Protein AF-A0A8B5VE55-F1 (afdb_monomer_lite)

Organism: Mannheimia haemolytica (NCBI:txid75985)

Radius of gyration: 16.13 Å; chains: 1; bounding box: 34×22×47 Å

Sequence (83 aa):
SGPSNRPTLTLSNLFGLVTGIANQFDECIGAIVRRHQVYAQYLDAVNFAGGNAKADPNQEIISHFVIEQLSSLTRETATFTLA

pLDDT: mean 94.19, std 10.09, range [48.16, 98.5]

Structure (mmCIF, N/CA/C/O backbone):
data_AF-A0A8B5VE55-F1
#
_entry.id   AF-A0A8B5VE55-F1
#
loop_
_atom_site.group_PDB
_atom_site.id
_atom_site.type_symbol
_atom_site.label_atom_id
_atom_site.label_alt_id
_atom_site.label_comp_id
_atom_site.label_asym_id
_atom_site.label_entity_id
_atom_site.label_seq_id
_atom_site.pdbx_PDB_ins_code
_atom_site.Cartn_x
_atom_site.Cartn_y
_atom_site.Cartn_z
_atom_site.occupancy
_atom_site.B_iso_or_equiv
_atom_site.auth_seq_id
_atom_site.auth_comp_id
_atom_site.auth_asym_id
_atom_site.auth_atom_id
_atom_site.pdbx_PDB_model_num
ATOM 1 N N . SER A 1 1 ? 12.863 12.799 20.848 1.00 48.16 1 SER A N 1
ATOM 2 C CA . SER A 1 1 ? 11.463 12.726 20.391 1.00 48.16 1 SER A CA 1
ATOM 3 C C . SER A 1 1 ? 11.456 12.844 18.878 1.00 48.16 1 SER A C 1
ATOM 5 O O . SER A 1 1 ? 11.485 13.953 18.366 1.00 48.16 1 SER A O 1
ATOM 7 N N . GLY A 1 2 ? 11.597 11.727 18.160 1.00 52.47 2 GLY A N 1
ATOM 8 C CA . GLY A 1 2 ? 11.571 11.747 16.692 1.00 52.47 2 GLY A CA 1
ATOM 9 C C . GLY A 1 2 ? 10.126 11.866 16.201 1.00 52.47 2 GLY A C 1
ATOM 10 O O . GLY A 1 2 ? 9.245 11.328 16.875 1.00 52.47 2 GLY A O 1
ATOM 11 N N . PRO A 1 3 ? 9.850 12.573 15.092 1.00 50.12 3 PRO A N 1
ATOM 12 C CA . PRO A 1 3 ? 8.507 12.625 14.536 1.00 50.12 3 PRO A CA 1
ATOM 13 C C . PRO A 1 3 ? 8.048 11.196 14.252 1.00 50.12 3 PRO A C 1
ATOM 15 O O . PRO A 1 3 ? 8.754 10.423 13.606 1.00 50.12 3 PRO A O 1
ATOM 18 N N . SER A 1 4 ? 6.886 10.836 14.789 1.00 57.97 4 SER A N 1
ATOM 19 C CA . SER A 1 4 ? 6.230 9.577 14.469 1.00 57.97 4 SER A CA 1
ATOM 20 C C . SER A 1 4 ? 6.020 9.538 12.957 1.00 57.97 4 SER A C 1
ATOM 22 O O . SER A 1 4 ? 5.190 10.283 12.439 1.00 57.97 4 SER A O 1
ATOM 24 N N . ASN A 1 5 ? 6.780 8.708 12.241 1.00 70.25 5 ASN A N 1
ATOM 25 C CA . ASN A 1 5 ? 6.562 8.453 10.822 1.00 70.25 5 ASN A CA 1
ATOM 26 C C . ASN A 1 5 ? 5.308 7.579 10.692 1.00 70.25 5 ASN A C 1
ATOM 28 O O . ASN A 1 5 ? 5.419 6.374 10.515 1.00 70.25 5 ASN A O 1
ATOM 32 N N . ARG A 1 6 ? 4.128 8.186 10.873 1.00 85.31 6 ARG A N 1
ATOM 33 C CA . ARG A 1 6 ? 2.810 7.561 10.695 1.00 85.31 6 ARG A CA 1
ATOM 34 C C . ARG A 1 6 ? 2.244 7.987 9.343 1.00 85.31 6 ARG A C 1
ATOM 36 O O . ARG A 1 6 ? 1.524 8.988 9.281 1.00 85.31 6 ARG A O 1
ATOM 43 N N . PRO A 1 7 ? 2.630 7.325 8.240 1.00 94.00 7 PRO A N 1
ATOM 44 C CA . PRO A 1 7 ? 2.081 7.652 6.940 1.00 94.00 7 PRO A CA 1
ATOM 45 C C . PRO A 1 7 ? 0.597 7.297 6.877 1.00 94.00 7 PRO A C 1
ATOM 47 O O . PRO A 1 7 ? 0.073 6.512 7.668 1.00 94.00 7 PRO A O 1
ATOM 50 N N . THR A 1 8 ? -0.077 7.885 5.896 1.00 96.00 8 THR A N 1
ATOM 51 C CA . THR A 1 8 ? -1.472 7.581 5.590 1.00 96.00 8 THR A CA 1
ATOM 52 C C . THR A 1 8 ? -1.574 6.882 4.241 1.00 96.00 8 THR A C 1
ATOM 54 O O . THR A 1 8 ? -0.828 7.188 3.309 1.00 96.00 8 THR A O 1
ATOM 57 N N . LEU A 1 9 ? -2.505 5.936 4.137 1.00 97.12 9 LEU A N 1
ATOM 58 C CA . LEU A 1 9 ? -2.907 5.305 2.883 1.00 97.12 9 LEU A CA 1
ATOM 59 C C . LEU A 1 9 ? -4.364 5.664 2.609 1.00 97.12 9 LEU A C 1
ATOM 61 O O . LEU A 1 9 ? -5.247 5.234 3.346 1.00 97.12 9 LEU A O 1
ATOM 65 N N . THR A 1 10 ? -4.615 6.422 1.543 1.00 97.94 10 THR A N 1
ATOM 66 C CA . THR A 1 10 ? -5.974 6.740 1.090 1.00 97.94 10 THR A CA 1
ATOM 67 C C . THR A 1 10 ? -6.285 5.961 -0.178 1.00 97.94 10 THR A C 1
ATOM 69 O O . THR A 1 10 ? -5.569 6.072 -1.173 1.00 97.94 10 THR A O 1
ATOM 72 N N . LEU A 1 11 ? -7.360 5.182 -0.143 1.00 97.50 11 LEU A N 1
ATOM 73 C CA . LEU A 1 11 ? -7.850 4.376 -1.256 1.00 97.50 11 LEU A CA 1
ATOM 74 C C . LEU A 1 11 ? -9.191 4.920 -1.741 1.00 97.50 11 LEU A C 1
ATOM 76 O O . LEU A 1 11 ? -9.990 5.417 -0.946 1.00 97.50 11 LEU A O 1
ATOM 80 N N . SER A 1 12 ? -9.466 4.778 -3.039 1.00 98.00 12 SER A N 1
ATOM 81 C CA . SER A 1 12 ? -10.830 4.953 -3.530 1.00 98.00 12 SER A CA 1
ATOM 82 C C . SER A 1 12 ? -11.712 3.839 -2.977 1.00 98.00 12 SER A C 1
ATOM 84 O O . SER A 1 12 ? -11.333 2.670 -2.971 1.00 98.00 12 SER A O 1
ATOM 86 N N . ASN A 1 13 ? -12.900 4.219 -2.533 1.00 97.94 13 ASN A N 1
ATOM 87 C CA . ASN A 1 13 ? -13.951 3.316 -2.098 1.00 97.94 13 ASN A CA 1
ATOM 88 C C . ASN A 1 13 ? -15.197 3.430 -2.988 1.00 97.94 13 ASN A C 1
ATOM 90 O O . ASN A 1 13 ? -16.289 3.024 -2.590 1.00 97.94 13 ASN A O 1
ATOM 94 N N . LEU A 1 14 ? -15.051 3.964 -4.208 1.00 94.25 14 LEU A N 1
ATOM 95 C CA . LEU A 1 14 ? -16.128 3.908 -5.191 1.00 94.25 14 LEU A CA 1
ATOM 96 C C . LEU A 1 14 ? -16.529 2.434 -5.366 1.00 94.25 14 LEU A C 1
ATOM 98 O O . LEU A 1 14 ? -15.674 1.567 -5.523 1.00 94.25 14 LEU A O 1
ATOM 102 N N . PHE A 1 15 ? -17.832 2.159 -5.267 1.00 94.81 15 PHE A N 1
ATOM 103 C CA . PHE A 1 15 ? -18.435 0.812 -5.243 1.00 94.81 15 PHE A CA 1
ATOM 104 C C . PHE A 1 15 ? -18.318 0.020 -3.926 1.00 94.81 15 PHE A C 1
ATOM 106 O O . PHE A 1 15 ? -18.760 -1.124 -3.873 1.00 94.81 15 PHE A O 1
ATOM 113 N N . GLY A 1 16 ? -17.811 0.619 -2.844 1.00 96.56 16 GLY A N 1
ATOM 114 C CA . GLY A 1 16 ? -17.865 0.039 -1.495 1.00 96.56 16 GLY A CA 1
ATOM 115 C C . GLY A 1 16 ? -16.925 -1.147 -1.261 1.00 96.56 16 GLY A C 1
ATOM 116 O O . GLY A 1 16 ? -17.115 -1.889 -0.297 1.00 96.56 16 GLY A O 1
ATOM 117 N N . LEU A 1 17 ? -15.919 -1.342 -2.121 1.00 96.94 17 LEU A N 1
ATOM 118 C CA . LEU A 1 17 ? -14.974 -2.455 -2.005 1.00 96.94 17 LEU A CA 1
ATOM 119 C C . LEU A 1 17 ? -14.221 -2.428 -0.669 1.00 96.94 17 LEU A C 1
ATOM 121 O O . LEU A 1 17 ? -14.173 -3.438 0.030 1.00 96.94 17 LEU A O 1
ATOM 125 N N . VAL A 1 18 ? -13.665 -1.275 -0.290 1.00 98.00 18 VAL A N 1
ATOM 126 C CA . VAL A 1 18 ? -12.908 -1.141 0.963 1.00 98.00 18 VAL A CA 1
ATOM 127 C C . VAL A 1 18 ? -13.833 -1.294 2.168 1.00 98.00 18 VAL A C 1
ATOM 129 O O . VAL A 1 18 ? -13.433 -1.902 3.153 1.00 98.00 18 VAL A O 1
ATOM 132 N N . THR A 1 19 ? -15.090 -0.842 2.076 1.00 98.50 19 THR A N 1
ATOM 133 C CA . THR A 1 19 ? -16.111 -1.110 3.106 1.00 98.50 19 THR A CA 1
ATOM 134 C C . THR A 1 19 ? -16.334 -2.609 3.306 1.00 98.50 19 THR A C 1
ATOM 136 O O . THR A 1 19 ? -16.367 -3.072 4.443 1.00 98.50 19 THR A O 1
ATOM 139 N N . GLY A 1 20 ? -16.464 -3.380 2.221 1.00 98.19 20 GLY A N 1
ATOM 140 C CA . GLY A 1 20 ? -16.615 -4.835 2.300 1.00 98.19 20 GLY A CA 1
ATOM 141 C C . GLY A 1 20 ? -15.415 -5.512 2.964 1.00 98.19 20 GLY A C 1
ATOM 142 O O . GLY A 1 20 ? -15.595 -6.331 3.860 1.00 98.19 20 GLY A O 1
ATOM 143 N N . ILE A 1 21 ? -14.199 -5.116 2.578 1.00 97.88 21 ILE A N 1
ATOM 144 C CA . ILE A 1 21 ? -12.951 -5.641 3.151 1.00 97.88 21 ILE A CA 1
ATOM 145 C C . ILE A 1 21 ? -12.851 -5.288 4.642 1.00 97.88 21 ILE A C 1
ATOM 147 O O . ILE A 1 21 ? -12.622 -6.171 5.463 1.00 97.88 21 ILE A O 1
ATOM 151 N N . ALA A 1 22 ? -13.071 -4.025 5.013 1.00 97.75 22 ALA A N 1
ATOM 152 C CA . ALA A 1 22 ? -13.003 -3.583 6.405 1.00 97.75 22 ALA A CA 1
ATOM 153 C C . ALA A 1 22 ? -14.007 -4.330 7.299 1.00 97.75 22 ALA A C 1
ATOM 155 O O . ALA A 1 22 ? -13.643 -4.755 8.389 1.00 97.75 22 ALA A O 1
ATOM 156 N N . ASN A 1 23 ? -15.234 -4.559 6.818 1.00 97.88 23 ASN A N 1
ATOM 157 C CA . ASN A 1 23 ? -16.241 -5.333 7.550 1.00 97.88 23 ASN A CA 1
ATOM 158 C C . ASN A 1 23 ? -15.873 -6.818 7.697 1.00 97.88 23 ASN A C 1
ATOM 160 O O . ASN A 1 23 ? -16.290 -7.454 8.660 1.00 97.88 23 ASN A O 1
ATOM 164 N N . GLN A 1 24 ? -15.147 -7.388 6.733 1.00 98.38 24 GLN A N 1
ATOM 165 C CA . GLN A 1 24 ? -14.771 -8.802 6.748 1.00 98.38 24 GLN A CA 1
ATOM 166 C C . GLN A 1 24 ? -13.534 -9.085 7.612 1.00 98.38 24 GLN A C 1
ATOM 168 O O . GLN A 1 24 ? -13.397 -10.198 8.117 1.00 98.38 24 GLN A O 1
ATOM 173 N N . PHE A 1 25 ? -12.633 -8.110 7.754 1.00 97.81 25 PHE A N 1
ATOM 174 C CA . PHE A 1 25 ? -11.299 -8.308 8.328 1.00 97.81 25 PHE A CA 1
ATOM 175 C C . PHE A 1 25 ? -10.987 -7.345 9.476 1.00 97.81 25 PHE A C 1
ATOM 177 O O . PHE A 1 25 ? -9.861 -6.860 9.564 1.00 97.81 25 PHE A O 1
ATOM 184 N N . ASP A 1 26 ? -11.976 -7.039 10.319 1.00 97.31 26 ASP A N 1
ATOM 185 C CA . ASP A 1 26 ? -11.803 -6.208 11.520 1.00 97.31 26 ASP A CA 1
ATOM 186 C C . ASP A 1 26 ? -11.057 -4.896 11.221 1.00 97.31 26 ASP A C 1
ATOM 188 O O . ASP A 1 26 ? -9.999 -4.605 11.778 1.00 97.31 26 ASP A O 1
ATOM 192 N N . GLU A 1 27 ? -11.563 -4.134 10.246 1.00 97.75 27 GLU A N 1
ATOM 193 C CA . GLU A 1 27 ? -10.986 -2.863 9.778 1.00 97.75 27 GLU A CA 1
ATOM 194 C C . GLU A 1 27 ? -9.550 -2.970 9.234 1.00 97.75 27 GLU A C 1
ATOM 196 O O . GLU A 1 27 ? -8.877 -1.964 9.008 1.00 97.75 27 GLU A O 1
ATOM 201 N N . CYS A 1 28 ? -9.100 -4.193 8.944 1.00 97.88 28 CYS A N 1
ATOM 202 C CA . CYS A 1 28 ? -7.753 -4.538 8.493 1.00 97.88 28 CYS A CA 1
ATOM 203 C C . CYS A 1 28 ? -6.652 -4.222 9.517 1.00 97.88 28 CYS A C 1
ATOM 205 O O . CYS A 1 28 ? -5.486 -4.116 9.131 1.00 97.88 28 CYS A O 1
ATOM 207 N N . ILE A 1 29 ? -6.980 -4.069 10.803 1.00 97.88 29 ILE A N 1
ATOM 208 C CA . ILE A 1 29 ? -5.985 -3.784 11.844 1.00 97.88 29 ILE A CA 1
ATOM 209 C C . ILE A 1 29 ? -4.942 -4.907 11.891 1.00 97.88 29 ILE A C 1
ATOM 211 O O . ILE A 1 29 ? -5.270 -6.091 11.914 1.00 97.88 29 ILE A O 1
ATOM 215 N N . GLY A 1 30 ? -3.661 -4.540 11.883 1.00 97.19 30 GLY A N 1
ATOM 216 C CA . GLY A 1 30 ? -2.551 -5.493 11.847 1.00 97.19 30 GLY A CA 1
ATOM 217 C C . GLY A 1 30 ? -2.172 -5.985 10.445 1.00 97.19 30 GLY A C 1
ATOM 218 O O . GLY A 1 30 ? -1.150 -6.660 10.302 1.00 97.19 30 GLY A O 1
ATOM 219 N N . ALA A 1 31 ? -2.932 -5.645 9.398 1.00 97.88 31 ALA A N 1
ATOM 220 C CA . ALA A 1 31 ? -2.573 -6.003 8.028 1.00 97.88 31 ALA A CA 1
ATOM 221 C C . ALA A 1 31 ? -1.299 -5.277 7.568 1.00 97.88 31 ALA A C 1
ATOM 223 O O . ALA A 1 31 ? -1.017 -4.149 7.975 1.00 97.88 31 ALA A O 1
ATOM 224 N N . ILE A 1 32 ? -0.536 -5.919 6.681 1.00 97.38 32 ILE A N 1
ATOM 225 C CA . ILE A 1 32 ? 0.735 -5.387 6.180 1.00 97.38 32 ILE A CA 1
ATOM 226 C C . ILE A 1 32 ? 0.524 -4.612 4.880 1.00 97.38 32 ILE A C 1
ATOM 228 O O . ILE A 1 32 ? 0.053 -5.162 3.883 1.00 97.38 32 ILE A O 1
ATOM 232 N N . VAL A 1 33 ? 0.975 -3.359 4.854 1.00 97.12 33 VAL A N 1
ATOM 23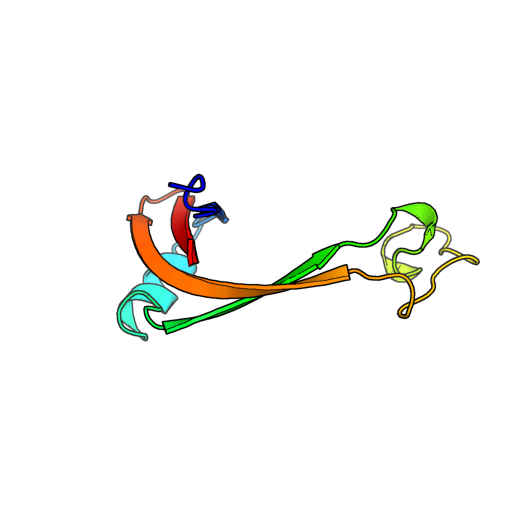3 C CA . VAL A 1 33 ? 1.111 -2.550 3.640 1.00 97.12 33 VAL A CA 1
ATOM 234 C C . VAL A 1 33 ? 2.564 -2.597 3.180 1.00 97.12 33 VAL A C 1
ATOM 236 O O . VAL A 1 33 ? 3.461 -2.080 3.846 1.00 97.12 33 VAL A O 1
ATOM 239 N N . ARG A 1 34 ? 2.807 -3.201 2.013 1.00 97.00 34 ARG A N 1
ATOM 240 C CA . ARG A 1 34 ? 4.115 -3.175 1.343 1.00 97.00 34 ARG A CA 1
ATOM 241 C C . ARG A 1 34 ? 4.144 -2.061 0.309 1.00 97.00 34 ARG A C 1
ATOM 243 O O . ARG A 1 34 ? 3.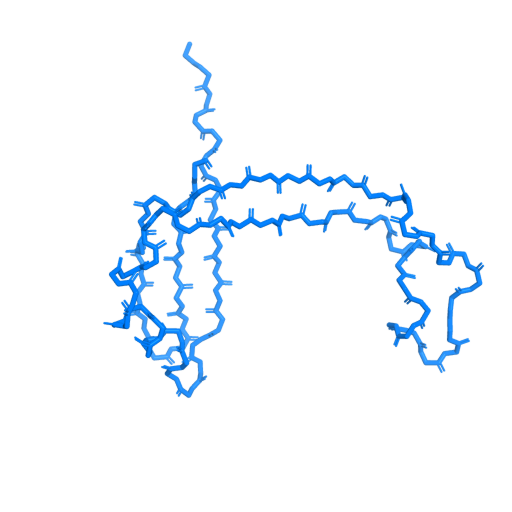361 -2.073 -0.637 1.00 97.00 34 ARG A O 1
ATOM 250 N N . ARG A 1 35 ? 5.053 -1.103 0.478 1.00 95.38 35 ARG A N 1
ATOM 251 C CA . ARG A 1 35 ? 5.272 -0.001 -0.462 1.00 95.38 35 ARG A CA 1
ATOM 252 C C . ARG A 1 35 ? 6.538 -0.265 -1.263 1.00 95.38 35 ARG A C 1
ATOM 254 O O . ARG A 1 35 ? 7.628 -0.256 -0.699 1.00 95.38 35 ARG A O 1
ATOM 261 N N . HIS A 1 36 ? 6.371 -0.441 -2.566 1.00 95.19 36 HIS A N 1
ATOM 262 C CA . HIS A 1 36 ? 7.457 -0.553 -3.533 1.00 95.19 36 HIS A CA 1
ATOM 263 C C . HIS A 1 36 ? 7.675 0.821 -4.174 1.00 95.19 36 HIS A C 1
ATOM 265 O O . HIS A 1 36 ? 6.768 1.369 -4.802 1.00 95.19 36 HIS A O 1
ATOM 271 N N . GLN A 1 37 ? 8.845 1.422 -3.967 1.00 95.44 37 GLN A N 1
ATOM 272 C CA . GLN A 1 37 ? 9.213 2.692 -4.586 1.00 95.44 37 GLN A CA 1
ATOM 273 C C . GLN A 1 37 ? 10.270 2.443 -5.661 1.00 95.44 37 GLN A C 1
ATOM 275 O O . GLN A 1 37 ? 11.378 2.015 -5.353 1.00 95.44 37 GLN A O 1
ATOM 280 N N . VAL A 1 38 ? 9.923 2.755 -6.908 1.00 96.12 38 VAL A N 1
ATOM 281 C CA . VAL A 1 38 ? 10.747 2.507 -8.099 1.00 96.12 38 VAL A CA 1
ATOM 282 C C . VAL A 1 38 ? 10.925 3.825 -8.846 1.00 96.12 38 VAL A C 1
ATOM 284 O O . VAL A 1 38 ? 9.959 4.571 -9.030 1.00 96.12 38 VAL A O 1
ATOM 287 N N . TYR A 1 39 ? 12.147 4.148 -9.279 1.00 96.12 39 TYR A N 1
ATOM 288 C CA . TYR A 1 39 ? 12.343 5.295 -10.171 1.00 96.12 39 TYR A CA 1
ATOM 289 C C . TYR A 1 39 ? 11.644 5.025 -11.502 1.00 96.12 39 TYR A C 1
ATOM 291 O O . TYR A 1 39 ? 11.825 3.960 -12.080 1.00 96.12 39 TYR A O 1
ATOM 299 N N . ALA A 1 40 ? 10.896 6.001 -12.023 1.00 95.19 40 ALA A N 1
ATOM 300 C CA . ALA A 1 40 ? 10.017 5.802 -13.180 1.00 95.19 40 ALA A CA 1
ATOM 301 C C . ALA A 1 40 ? 10.701 5.143 -14.395 1.00 95.19 40 ALA A C 1
ATOM 303 O O . ALA A 1 40 ? 10.079 4.348 -15.090 1.00 95.19 40 ALA A O 1
ATOM 304 N N . GLN A 1 41 ? 11.991 5.422 -14.623 1.00 95.62 41 GLN A N 1
ATOM 305 C CA . GLN A 1 41 ? 12.765 4.821 -15.714 1.00 95.62 41 GLN A CA 1
ATOM 306 C C . GLN A 1 41 ? 12.968 3.301 -15.595 1.00 95.62 41 GLN A C 1
ATOM 308 O O . GLN A 1 41 ? 13.272 2.672 -16.601 1.00 95.62 41 GLN A O 1
ATOM 313 N N . TYR A 1 42 ? 12.818 2.720 -14.403 1.00 97.38 42 TYR A N 1
ATOM 314 C CA . TYR A 1 42 ? 12.997 1.289 -14.134 1.00 97.38 42 TYR A CA 1
ATOM 315 C C . TYR A 1 42 ? 11.670 0.540 -13.929 1.00 97.38 42 TYR A C 1
ATOM 317 O O . TYR A 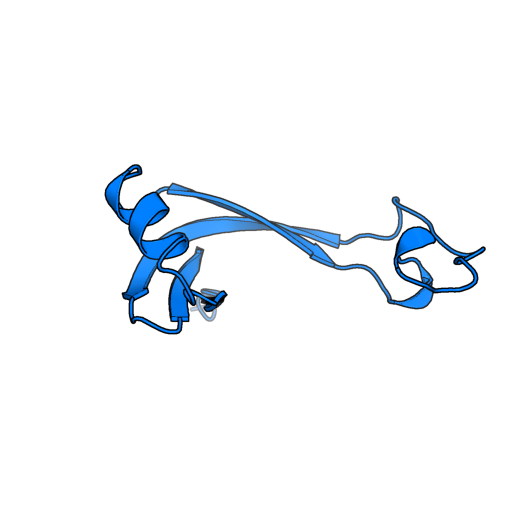1 42 ? 11.691 -0.663 -13.695 1.00 97.38 42 TYR A O 1
ATOM 325 N N . LEU A 1 43 ? 10.519 1.219 -14.038 1.00 96.50 43 LEU A N 1
ATOM 326 C CA . LEU A 1 43 ? 9.200 0.582 -13.929 1.00 96.50 43 LEU A CA 1
ATOM 327 C C . LEU A 1 43 ? 8.987 -0.489 -15.005 1.00 96.50 43 LEU A C 1
ATOM 329 O O . LEU A 1 43 ? 9.528 -0.385 -16.109 1.00 96.50 43 LEU A O 1
ATOM 333 N N . ASP A 1 44 ? 8.129 -1.465 -14.701 1.00 95.38 44 ASP A N 1
ATOM 334 C CA . ASP A 1 44 ? 7.844 -2.586 -15.598 1.00 95.38 44 ASP A CA 1
ATOM 335 C C . ASP A 1 44 ? 7.434 -2.131 -16.997 1.00 95.38 44 ASP A C 1
ATOM 337 O O . ASP A 1 44 ? 6.664 -1.181 -17.168 1.00 95.38 44 ASP A O 1
ATOM 341 N N . ALA A 1 45 ? 7.902 -2.867 -18.007 1.00 96.44 45 ALA A N 1
ATOM 342 C CA . ALA A 1 45 ? 7.650 -2.556 -19.409 1.00 96.44 45 ALA A CA 1
ATOM 343 C C . ALA A 1 45 ? 6.156 -2.426 -19.741 1.00 96.44 45 ALA A C 1
ATOM 345 O O . ALA A 1 45 ? 5.785 -1.553 -20.520 1.00 96.44 45 ALA A O 1
ATOM 346 N N . VAL A 1 46 ? 5.297 -3.232 -19.112 1.00 96.31 46 VAL A N 1
ATOM 347 C CA . VAL A 1 46 ? 3.840 -3.226 -19.343 1.00 96.31 46 VAL A CA 1
ATOM 348 C C . VAL A 1 46 ? 3.156 -1.912 -18.958 1.00 96.31 46 VAL A C 1
ATOM 350 O O . VAL A 1 46 ? 2.057 -1.642 -19.432 1.00 96.31 46 VAL A O 1
ATOM 353 N N . ASN A 1 47 ? 3.804 -1.072 -18.144 1.00 93.81 47 ASN A N 1
ATOM 354 C CA . ASN A 1 47 ? 3.278 0.240 -17.769 1.00 93.81 47 ASN A CA 1
ATOM 355 C C . ASN A 1 47 ? 3.376 1.274 -18.909 1.00 93.81 47 ASN A C 1
ATOM 357 O O . ASN A 1 47 ? 2.830 2.370 -18.787 1.00 93.81 47 ASN A O 1
ATOM 361 N N . PHE A 1 48 ? 4.062 0.954 -20.013 1.00 95.75 48 PHE A N 1
ATOM 362 C CA . PHE A 1 48 ? 4.311 1.863 -21.131 1.00 95.75 48 PHE A CA 1
ATOM 363 C C . PHE A 1 48 ? 3.822 1.250 -22.448 1.00 95.75 48 PHE A C 1
ATOM 365 O O . PHE A 1 48 ? 4.128 0.103 -22.759 1.00 95.75 48 PHE A O 1
ATOM 372 N N . ALA A 1 49 ? 3.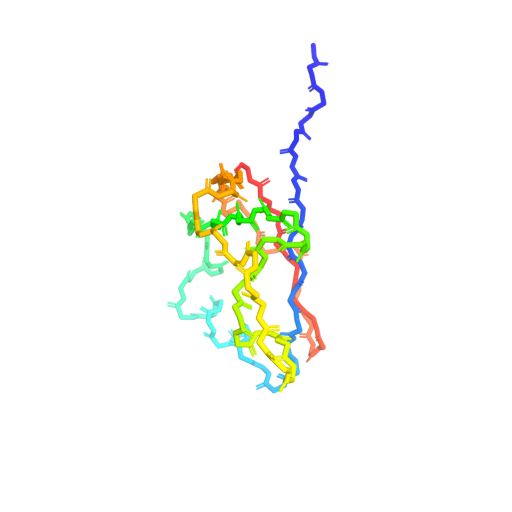120 2.035 -23.273 1.00 94.88 49 ALA A N 1
ATOM 373 C CA . ALA A 1 49 ? 2.525 1.561 -24.531 1.00 94.88 49 ALA A CA 1
ATOM 374 C C . ALA A 1 49 ? 3.538 0.952 -25.528 1.00 94.88 49 ALA A C 1
ATOM 376 O O . ALA A 1 49 ? 3.163 0.125 -26.353 1.00 94.88 49 ALA A O 1
ATOM 377 N N . GLY A 1 50 ? 4.815 1.348 -25.450 1.00 94.88 50 GLY A N 1
ATOM 378 C CA . GLY A 1 50 ? 5.915 0.801 -26.257 1.00 94.88 50 GLY A CA 1
ATOM 379 C C . GLY A 1 50 ? 6.888 -0.092 -25.479 1.00 94.88 50 GLY A C 1
ATOM 380 O O . GLY A 1 50 ? 7.959 -0.406 -25.993 1.00 94.88 50 GLY A O 1
ATOM 381 N N . GLY A 1 51 ? 6.557 -0.470 -24.244 1.00 96.62 51 GLY A N 1
ATOM 382 C CA . GLY A 1 51 ? 7.477 -1.149 -23.338 1.00 96.62 51 GLY A CA 1
ATOM 383 C C . GLY A 1 51 ? 8.468 -0.205 -22.648 1.00 96.62 51 GLY A C 1
ATOM 384 O O . GLY A 1 51 ? 8.487 1.006 -22.872 1.00 96.62 51 GLY A O 1
ATOM 385 N N . ASN A 1 52 ? 9.330 -0.786 -21.814 1.00 97.69 52 ASN A N 1
ATOM 386 C CA . ASN A 1 52 ? 10.455 -0.099 -21.188 1.00 97.69 52 ASN A CA 1
ATOM 387 C C . ASN A 1 52 ? 11.688 -1.008 -21.202 1.00 97.69 52 ASN A C 1
ATOM 389 O O . ASN A 1 52 ? 11.769 -1.962 -20.433 1.00 97.69 52 ASN A O 1
ATOM 393 N N . ALA A 1 53 ? 12.664 -0.703 -22.059 1.00 97.56 53 ALA A N 1
ATOM 394 C CA . ALA A 1 53 ? 13.909 -1.470 -22.157 1.00 97.56 53 ALA A CA 1
ATOM 395 C C . ALA A 1 53 ? 14.804 -1.348 -20.912 1.00 97.56 53 ALA A C 1
ATOM 397 O O . ALA A 1 53 ? 15.721 -2.142 -20.73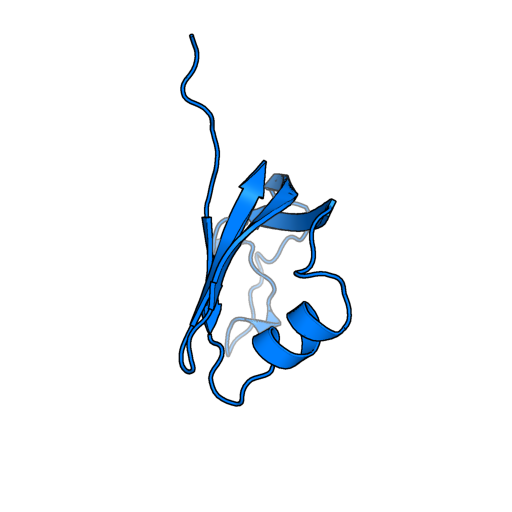3 1.00 97.56 53 ALA A O 1
ATOM 398 N N . LYS A 1 54 ? 14.553 -0.340 -20.071 1.00 97.44 54 LYS A N 1
ATOM 399 C CA . LYS A 1 54 ? 15.252 -0.129 -18.805 1.00 97.44 54 LYS A CA 1
ATOM 400 C C . LYS A 1 54 ? 14.501 -0.734 -17.618 1.00 97.44 54 LYS A C 1
ATOM 402 O O . LYS A 1 54 ? 14.944 -0.518 -16.503 1.00 97.44 54 LYS A O 1
ATOM 407 N N . ALA A 1 55 ? 13.381 -1.435 -17.817 1.00 97.12 55 ALA A N 1
ATOM 408 C CA . ALA A 1 55 ? 12.666 -2.074 -16.714 1.00 97.12 55 ALA A CA 1
ATOM 409 C C . ALA A 1 55 ? 13.624 -2.975 -15.916 1.00 97.12 55 ALA A C 1
ATOM 411 O O . ALA A 1 55 ? 14.293 -3.830 -16.498 1.00 97.12 55 ALA A O 1
ATOM 412 N N . ASP A 1 56 ? 13.700 -2.769 -14.603 1.00 96.88 56 ASP A N 1
ATOM 413 C CA . ASP A 1 56 ? 14.567 -3.548 -13.721 1.00 96.88 56 ASP A CA 1
ATOM 414 C C . ASP A 1 56 ? 13.867 -3.755 -12.370 1.00 96.88 56 ASP A C 1
ATOM 416 O O . ASP A 1 56 ? 13.792 -2.814 -11.573 1.00 96.88 56 ASP A O 1
ATOM 420 N N . PRO A 1 57 ? 13.370 -4.973 -12.083 1.00 91.19 57 PRO A N 1
ATOM 421 C CA . PRO A 1 57 ? 12.663 -5.261 -10.838 1.00 91.19 57 PRO A CA 1
ATOM 422 C C . PRO A 1 57 ? 13.560 -5.153 -9.597 1.00 91.19 57 PRO A C 1
ATOM 424 O O . PRO A 1 57 ? 13.047 -5.087 -8.486 1.00 91.19 57 PRO A O 1
ATOM 427 N N . ASN A 1 58 ? 14.889 -5.112 -9.752 1.00 95.31 58 ASN A N 1
ATOM 428 C CA . ASN A 1 58 ? 15.812 -4.957 -8.626 1.00 95.31 58 ASN A CA 1
ATOM 429 C C . ASN A 1 58 ? 16.020 -3.486 -8.225 1.00 95.31 58 ASN A C 1
ATOM 431 O O . ASN A 1 58 ? 16.610 -3.216 -7.180 1.00 95.31 58 ASN A O 1
ATOM 435 N N . GLN A 1 59 ? 15.568 -2.522 -9.039 1.00 96.31 59 GLN A N 1
ATOM 436 C CA . GLN A 1 59 ? 15.700 -1.084 -8.768 1.00 96.31 59 GLN A CA 1
ATOM 437 C C . GLN A 1 59 ? 14.536 -0.563 -7.921 1.00 96.31 59 GLN A C 1
ATOM 439 O O . GLN A 1 59 ? 13.820 0.364 -8.312 1.00 96.31 59 GLN A O 1
ATOM 444 N N . GLU A 1 60 ? 14.362 -1.148 -6.739 1.00 96.31 60 GLU A N 1
ATOM 445 C CA . GLU A 1 60 ? 13.282 -0.798 -5.825 1.00 96.31 60 GLU A CA 1
ATOM 446 C C . GLU A 1 60 ? 13.740 -0.568 -4.384 1.00 96.31 60 GLU A C 1
ATOM 448 O O . GLU A 1 60 ? 14.703 -1.154 -3.891 1.00 96.31 60 GLU A O 1
ATOM 453 N N . ILE A 1 61 ? 13.000 0.292 -3.688 1.00 96.50 61 ILE A N 1
ATOM 454 C CA . ILE A 1 61 ? 13.055 0.434 -2.235 1.00 96.50 61 ILE A CA 1
ATOM 455 C C . ILE A 1 61 ? 11.741 -0.106 -1.681 1.00 96.50 61 ILE A C 1
ATOM 457 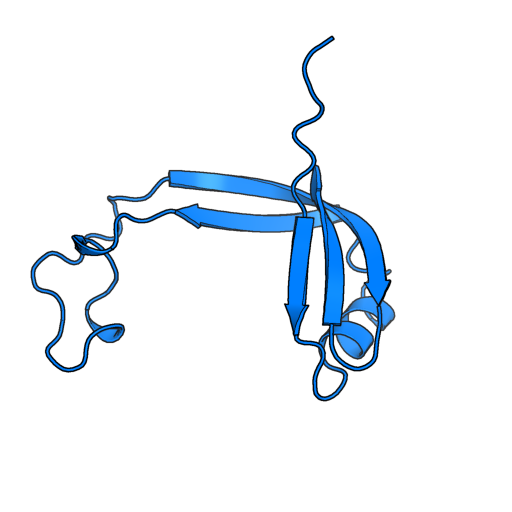O O . ILE A 1 61 ? 10.675 0.452 -1.956 1.00 96.50 61 ILE A O 1
ATOM 461 N N . ILE A 1 62 ? 11.822 -1.168 -0.880 1.00 95.81 62 ILE A N 1
ATOM 462 C CA . ILE A 1 62 ? 10.659 -1.775 -0.229 1.00 95.81 62 ILE A CA 1
ATOM 463 C C . ILE A 1 62 ? 10.541 -1.244 1.200 1.00 95.81 62 ILE A C 1
ATOM 465 O O . ILE A 1 62 ? 11.482 -1.317 1.988 1.00 95.81 62 ILE A O 1
ATOM 469 N N . SER A 1 63 ? 9.365 -0.737 1.557 1.00 95.25 63 SER A N 1
ATOM 470 C CA . SER A 1 63 ? 8.989 -0.405 2.936 1.00 95.25 63 SER A CA 1
ATOM 471 C C . SER A 1 63 ? 7.803 -1.255 3.380 1.00 95.25 63 SER A C 1
ATOM 473 O O . SER A 1 63 ? 6.914 -1.547 2.580 1.00 95.25 63 SER A O 1
ATOM 475 N N . HIS A 1 64 ? 7.788 -1.631 4.655 1.00 96.06 64 HIS A N 1
ATOM 476 C CA . HIS A 1 64 ? 6.693 -2.370 5.275 1.00 96.06 64 HIS A CA 1
ATOM 477 C C . HIS A 1 64 ? 6.058 -1.496 6.343 1.00 96.06 64 HIS A C 1
ATOM 479 O O . HIS A 1 64 ? 6.776 -0.906 7.148 1.00 96.06 64 HIS A O 1
ATOM 485 N N . PHE A 1 65 ? 4.734 -1.449 6.342 1.00 96.31 65 PHE A N 1
ATOM 486 C CA . PHE A 1 65 ? 3.948 -0.793 7.372 1.00 96.31 65 PHE A CA 1
ATOM 487 C C . PHE A 1 65 ? 2.853 -1.722 7.866 1.00 96.31 65 PHE A C 1
ATOM 489 O O . PHE A 1 65 ? 2.423 -2.625 7.144 1.00 96.31 65 PHE A O 1
ATOM 496 N N . VAL A 1 66 ? 2.370 -1.462 9.070 1.00 97.38 66 VAL A N 1
ATOM 497 C CA . VAL A 1 66 ? 1.209 -2.138 9.644 1.00 97.38 66 VAL A CA 1
ATOM 498 C C . VAL A 1 66 ? 0.036 -1.166 9.667 1.00 97.38 66 VAL A C 1
ATOM 500 O O . VAL A 1 66 ? 0.202 -0.007 10.041 1.00 97.38 66 VAL A O 1
ATOM 503 N N . ILE A 1 67 ? -1.155 -1.615 9.274 1.00 97.94 67 ILE A N 1
ATOM 504 C CA . ILE A 1 67 ? -2.381 -0.835 9.469 1.00 97.94 67 ILE A CA 1
ATOM 505 C C . ILE A 1 67 ? -2.675 -0.777 10.965 1.00 97.94 67 ILE A C 1
ATOM 507 O O . ILE A 1 67 ? -2.941 -1.794 11.603 1.00 97.94 67 ILE A O 1
ATOM 511 N N . GLU A 1 68 ? -2.634 0.427 11.519 1.00 97.44 68 GLU A N 1
ATOM 512 C CA . GLU A 1 68 ? -2.909 0.679 12.933 1.00 97.44 68 GLU A CA 1
ATOM 513 C C . GLU A 1 68 ? -4.356 1.118 13.157 1.00 97.44 68 GLU A C 1
ATOM 515 O O . GLU A 1 68 ? -4.911 0.875 14.224 1.00 97.44 68 GLU A O 1
ATOM 520 N N . GLN A 1 69 ? -4.961 1.784 12.167 1.00 97.88 69 GLN A N 1
ATOM 521 C CA . GLN A 1 69 ? -6.320 2.304 12.274 1.00 97.88 69 GLN A CA 1
ATOM 522 C C . GLN A 1 69 ? -6.940 2.567 10.896 1.00 97.88 69 GLN A C 1
ATOM 524 O O . GLN A 1 69 ? -6.294 3.165 10.033 1.00 97.88 69 GLN A O 1
ATOM 529 N N . LEU A 1 70 ? -8.223 2.243 10.721 1.00 98.25 70 LEU A N 1
ATOM 530 C CA . LEU A 1 70 ? -9.078 2.862 9.705 1.00 98.25 70 LEU A CA 1
ATOM 531 C C . LEU A 1 70 ? -9.541 4.236 10.221 1.00 98.25 70 LEU A C 1
ATOM 533 O O . LEU A 1 70 ? -10.409 4.340 11.083 1.00 98.25 70 LEU A O 1
ATOM 537 N N . SER A 1 71 ? -8.916 5.313 9.750 1.00 97.88 71 SER A N 1
ATOM 538 C CA . SER A 1 71 ? -9.143 6.667 10.274 1.00 97.88 71 SER A CA 1
ATOM 539 C C . SER A 1 71 ? -10.320 7.393 9.623 1.00 97.88 71 SER A C 1
ATOM 541 O O . SER A 1 71 ? -10.882 8.306 10.225 1.00 97.88 71 SER A O 1
ATOM 543 N N . SER A 1 72 ? -10.717 6.997 8.412 1.00 98.25 72 SER A N 1
ATOM 544 C CA . SER A 1 72 ? -11.918 7.504 7.744 1.00 98.25 72 SER A CA 1
ATOM 545 C C . SER A 1 72 ? -12.461 6.477 6.758 1.00 98.25 72 SER A C 1
ATOM 547 O O . SER A 1 72 ? -11.690 5.853 6.029 1.00 98.25 72 SER A O 1
ATOM 549 N N . LEU A 1 73 ? -13.784 6.332 6.693 1.00 98.31 73 LEU A N 1
ATOM 550 C CA . LEU A 1 73 ? -14.467 5.521 5.690 1.00 98.31 73 LEU A CA 1
ATOM 551 C C . LEU A 1 73 ? -15.706 6.261 5.187 1.00 98.31 73 LEU A C 1
ATOM 553 O O . LEU A 1 73 ? -16.644 6.525 5.936 1.00 98.31 73 LEU A O 1
ATOM 557 N N . THR A 1 74 ? -15.713 6.580 3.899 1.00 98.25 74 THR A N 1
ATOM 558 C CA . THR A 1 74 ? -16.820 7.239 3.204 1.00 98.25 74 THR A CA 1
ATOM 559 C C . THR A 1 74 ? -17.232 6.426 1.979 1.00 98.25 74 THR A C 1
ATOM 561 O O . THR A 1 74 ? -16.625 5.405 1.652 1.00 98.25 74 THR A O 1
ATOM 564 N N . ARG A 1 75 ? -18.260 6.886 1.257 1.00 97.44 75 ARG A N 1
ATOM 565 C CA . ARG A 1 75 ? -18.664 6.276 -0.019 1.00 97.44 75 ARG A CA 1
ATOM 566 C C . ARG A 1 75 ? -17.593 6.403 -1.111 1.00 97.44 75 ARG A C 1
ATOM 568 O O . ARG A 1 75 ? -17.595 5.613 -2.046 1.00 97.44 75 ARG A O 1
ATOM 575 N N . GLU A 1 76 ? -16.712 7.397 -1.023 1.00 98.06 76 GLU A N 1
ATOM 576 C CA . GLU A 1 76 ? -15.747 7.711 -2.085 1.00 98.06 76 GLU A CA 1
ATOM 577 C C . GLU A 1 76 ? -14.326 7.289 -1.737 1.00 98.06 76 GLU A C 1
ATOM 579 O O . GLU A 1 76 ? -13.559 6.923 -2.629 1.00 98.06 76 GLU A O 1
ATOM 584 N N . THR A 1 77 ? -13.972 7.320 -0.453 1.00 98.44 77 THR A N 1
ATOM 585 C CA . THR A 1 77 ? -12.609 7.084 0.024 1.00 98.44 77 THR A CA 1
ATOM 586 C C . THR A 1 77 ? -12.576 6.334 1.350 1.00 98.44 77 THR A C 1
ATOM 588 O O . THR A 1 77 ? -13.504 6.412 2.156 1.00 98.44 77 THR A O 1
ATOM 591 N N . ALA A 1 78 ? -11.471 5.636 1.583 1.00 98.38 78 ALA A N 1
ATOM 592 C CA . ALA A 1 78 ? -11.082 5.097 2.878 1.00 98.38 78 ALA A CA 1
ATOM 593 C C . ALA A 1 78 ? -9.647 5.540 3.186 1.00 98.38 78 ALA A C 1
ATOM 595 O O . ALA A 1 78 ? -8.797 5.500 2.295 1.00 98.38 78 ALA A O 1
ATOM 596 N N . THR A 1 79 ? -9.369 5.946 4.420 1.00 98.50 79 THR A N 1
ATOM 597 C CA . THR A 1 79 ? -8.034 6.361 4.868 1.00 98.50 79 THR A CA 1
ATOM 598 C C . THR A 1 79 ? -7.588 5.490 6.030 1.00 98.50 79 THR A C 1
ATOM 600 O O . THR A 1 79 ? -8.324 5.322 6.999 1.00 98.50 79 THR A O 1
ATOM 603 N N . PHE A 1 80 ? -6.367 4.971 5.943 1.00 98.31 80 PHE A N 1
ATOM 604 C CA . PHE A 1 80 ? -5.716 4.193 6.990 1.00 98.31 80 PHE A CA 1
ATOM 605 C C . PHE A 1 80 ? -4.520 4.949 7.560 1.00 98.31 80 PHE A C 1
ATOM 607 O O . PHE A 1 80 ? -3.745 5.549 6.810 1.00 98.31 80 PHE A O 1
ATOM 614 N N . THR A 1 81 ? -4.356 4.878 8.877 1.00 97.69 81 THR A N 1
ATOM 615 C CA . THR A 1 81 ? -3.125 5.253 9.576 1.00 97.69 81 THR A CA 1
ATOM 616 C C . THR A 1 81 ? -2.212 4.038 9.639 1.00 97.69 81 THR A C 1
ATOM 618 O O . THR A 1 81 ? -2.654 2.936 9.979 1.00 97.69 81 THR A O 1
ATOM 621 N N . LEU A 1 82 ? -0.942 4.243 9.307 1.00 96.75 82 LEU A N 1
ATOM 622 C CA . LEU A 1 82 ? 0.066 3.196 9.250 1.00 96.75 82 LEU A CA 1
ATOM 623 C C . LEU A 1 82 ? 1.148 3.406 10.319 1.00 96.75 82 LEU A C 1
ATOM 625 O O . LEU A 1 82 ? 1.463 4.552 10.651 1.00 96.75 82 LEU A O 1
ATOM 629 N N . ALA A 1 83 ? 1.740 2.310 10.790 1.00 92.62 83 ALA A N 1
ATOM 630 C CA . ALA A 1 83 ? 2.877 2.267 11.713 1.00 92.62 83 ALA A CA 1
ATOM 631 C C . ALA A 1 83 ? 4.094 1.566 11.094 1.00 92.62 83 ALA A C 1
ATOM 633 O O . ALA A 1 83 ? 3.891 0.642 10.268 1.00 92.62 83 ALA A O 1
#

Secondary structure (DSSP, 8-state):
-------EEEEE-GGGHHHHHHHHTGGGTT-EEEEEEE-GGGS-GGGSTT--TT--TTSEEEEEEEEEEEEEE-SSEEEEEE-

InterPro domains:
  IPR006487 Bacteriophage lambda, Tail tip protein L [PF05100] (2-83)
  IPR006487 Bacteriophage lambda, Tail tip protein L [TIGR01600] (2-83)

Foldseek 3Di:
DDPPPWDKDKDWCAVNPLVVVCVVCVNQFFPKDKDKDADPLQDAQVVDPRGHPNNDPVRIDIDIWGFHDFPDDDNTMTMTTTD